Protein AF-A0A7S2BIN5-F1 (afdb_monomer_lite)

Secondary structure (DSSP, 8-state):
-PPPBSEEE----BTTBGGG-HHHHHHHHHHHHB--STT---EEES-EEEEEE--EE-HHHHHHHHHTT--TTS----PPPTT-EESS--EEEEEEES--

Organism: NCBI:txid3111310

InterPro domains:
  IPR025799 Protein arginine N-methyltransferase [PTHR10738] (3-81)
  IPR029063 S-adenosyl-L-methionine-dependent methyltransferase superfamily [G3DSA:3.40.50.150] (1-47)

Structure (mmCIF, N/CA/C/O backbone):
data_AF-A0A7S2BIN5-F1
#
_entry.id   AF-A0A7S2BIN5-F1
#
loop_
_atom_site.group_PDB
_atom_site.id
_atom_site.type_symbol
_atom_site.label_atom_id
_atom_site.label_alt_id
_atom_site.label_comp_id
_atom_site.label_asym_id
_atom_site.label_entity_id
_atom_site.label_seq_id
_atom_site.pdbx_PDB_ins_code
_atom_site.Cartn_x
_atom_site.Cartn_y
_atom_site.Cartn_z
_atom_site.occupancy
_atom_site.B_iso_or_equiv
_atom_site.auth_seq_id
_atom_site.auth_comp_id
_atom_site.auth_asym_id
_atom_site.auth_atom_id
_atom_site.pdbx_PDB_model_num
ATOM 1 N N . ALA A 1 1 ? 28.711 7.623 -21.248 1.00 49.84 1 ALA A N 1
ATOM 2 C CA . ALA A 1 1 ? 27.263 7.625 -21.525 1.00 49.84 1 ALA A CA 1
ATOM 3 C C . ALA A 1 1 ? 26.581 6.918 -20.369 1.00 49.84 1 ALA A C 1
ATOM 5 O O . ALA A 1 1 ? 27.090 5.888 -19.943 1.00 49.84 1 ALA A O 1
ATOM 6 N N . VAL A 1 2 ? 25.514 7.489 -19.817 1.00 63.09 2 VAL A N 1
ATOM 7 C CA . VAL A 1 2 ? 24.670 6.764 -18.859 1.00 63.09 2 VAL A CA 1
ATOM 8 C C . VAL A 1 2 ? 24.010 5.622 -19.638 1.00 63.09 2 VAL A C 1
ATOM 10 O O . VAL A 1 2 ? 23.485 5.868 -20.723 1.00 63.09 2 VAL A O 1
ATOM 13 N N . GLY A 1 3 ? 24.147 4.382 -19.164 1.00 79.69 3 GLY A N 1
ATOM 14 C CA . GLY A 1 3 ? 23.580 3.214 -19.842 1.00 79.69 3 GLY A CA 1
ATOM 15 C C . GLY A 1 3 ? 22.055 3.293 -19.899 1.00 79.69 3 GLY A C 1
ATOM 16 O O . GLY A 1 3 ? 21.435 3.818 -18.976 1.00 79.69 3 GLY A O 1
ATOM 17 N N . ARG A 1 4 ? 21.465 2.793 -20.987 1.00 88.38 4 ARG A N 1
ATOM 18 C CA . ARG A 1 4 ? 20.023 2.528 -21.075 1.00 88.38 4 ARG A CA 1
ATOM 19 C C . ARG A 1 4 ? 19.726 1.115 -20.565 1.00 88.38 4 ARG A C 1
ATOM 21 O O . ARG A 1 4 ? 20.641 0.292 -20.501 1.00 88.38 4 ARG A O 1
ATOM 28 N N . CYS A 1 5 ? 18.476 0.844 -20.212 1.00 88.81 5 CYS A N 1
ATOM 29 C CA . CYS A 1 5 ? 17.987 -0.486 -19.873 1.00 88.81 5 CYS A CA 1
ATOM 30 C C . CYS A 1 5 ? 16.699 -0.819 -20.633 1.00 88.81 5 CYS A C 1
ATOM 32 O O . CYS A 1 5 ? 15.901 0.064 -20.934 1.00 88.81 5 CYS A O 1
ATOM 34 N N . ASP A 1 6 ? 16.498 -2.108 -20.896 1.00 89.06 6 ASP A N 1
ATOM 35 C CA . ASP A 1 6 ? 15.250 -2.649 -21.450 1.00 89.06 6 ASP A CA 1
ATOM 36 C C . ASP A 1 6 ? 14.260 -3.046 -20.343 1.00 89.06 6 ASP A C 1
ATOM 38 O O . ASP A 1 6 ? 13.051 -3.108 -20.553 1.00 89.06 6 ASP A O 1
ATOM 42 N N . VAL A 1 7 ? 14.774 -3.342 -19.142 1.00 90.62 7 VAL A N 1
ATOM 43 C CA . VAL A 1 7 ? 13.984 -3.844 -18.013 1.00 90.62 7 VAL A CA 1
ATOM 44 C C . VAL A 1 7 ? 14.317 -3.071 -16.742 1.00 90.62 7 VAL A C 1
ATOM 46 O O . VAL A 1 7 ? 15.484 -2.946 -16.364 1.00 90.62 7 VAL A O 1
ATOM 49 N N . ILE A 1 8 ? 13.280 -2.600 -16.052 1.00 91.38 8 ILE A N 1
ATOM 50 C CA . ILE A 1 8 ? 13.352 -2.079 -14.686 1.00 91.38 8 ILE A CA 1
ATOM 51 C C . ILE A 1 8 ? 12.698 -3.096 -13.757 1.00 91.38 8 ILE A C 1
ATOM 53 O O . ILE A 1 8 ? 11.529 -3.436 -13.920 1.00 91.38 8 ILE A O 1
ATOM 57 N N . VAL A 1 9 ? 13.445 -3.546 -12.752 1.00 93.56 9 VAL A N 1
ATOM 58 C CA . VAL A 1 9 ? 12.914 -4.357 -11.652 1.00 93.56 9 VAL A CA 1
ATOM 59 C C . VAL A 1 9 ? 13.017 -3.533 -10.378 1.00 93.56 9 VAL A C 1
ATOM 61 O O . VAL A 1 9 ? 14.111 -3.105 -10.012 1.00 93.56 9 VAL A O 1
ATOM 64 N N . ALA A 1 10 ? 11.884 -3.298 -9.724 1.00 92.31 10 ALA A N 1
ATOM 65 C CA . ALA A 1 10 ? 11.802 -2.469 -8.532 1.00 92.31 10 ALA A CA 1
ATOM 66 C C . ALA A 1 10 ? 10.908 -3.135 -7.482 1.00 92.31 10 ALA A C 1
ATOM 68 O O . ALA A 1 10 ? 9.737 -3.410 -7.721 1.00 92.31 10 ALA A O 1
ATOM 69 N N . GLU A 1 11 ? 11.466 -3.375 -6.300 1.00 95.44 11 GLU A N 1
ATOM 70 C CA . GLU A 1 11 ? 10.716 -3.789 -5.116 1.00 95.44 11 GLU A CA 1
ATOM 71 C C . GLU A 1 11 ? 10.639 -2.561 -4.207 1.00 95.44 11 GLU A C 1
ATOM 73 O O . GLU A 1 11 ? 11.565 -2.268 -3.457 1.00 95.44 11 GLU A O 1
ATOM 78 N N . LEU A 1 12 ? 9.602 -1.751 -4.424 1.00 95.81 12 LEU A N 1
ATOM 79 C CA . LEU A 1 12 ? 9.339 -0.512 -3.680 1.00 95.81 12 LEU A CA 1
ATOM 80 C C . LEU A 1 12 ? 7.890 -0.497 -3.173 1.00 95.81 12 LEU A C 1
ATOM 82 O O . LEU A 1 12 ? 7.274 0.566 -3.055 1.00 95.81 12 LEU A O 1
ATOM 86 N N . LEU A 1 13 ? 7.300 -1.682 -2.979 1.00 96.31 13 LEU A N 1
ATOM 87 C CA . LEU A 1 13 ? 5.933 -1.813 -2.500 1.00 96.31 13 LEU A CA 1
ATOM 88 C C . LEU A 1 13 ? 5.941 -1.911 -0.976 1.00 96.31 13 LEU A C 1
ATOM 90 O O . LEU A 1 13 ? 6.496 -2.839 -0.398 1.00 96.31 13 LEU A O 1
ATOM 94 N N . GLY A 1 14 ? 5.244 -0.987 -0.325 1.00 95.94 14 GLY A 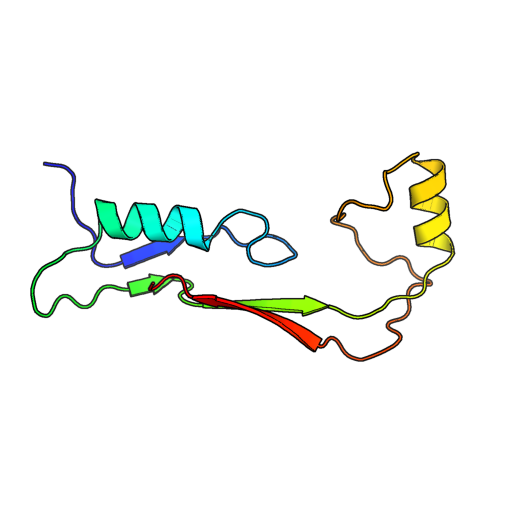N 1
ATOM 95 C CA . GLY A 1 14 ? 4.988 -1.080 1.105 1.00 95.94 14 GLY A CA 1
ATOM 96 C C . GLY A 1 14 ? 3.770 -1.950 1.427 1.00 95.94 14 GLY A C 1
ATOM 97 O O . GLY A 1 14 ? 3.075 -2.480 0.555 1.00 95.94 14 GLY A O 1
ATOM 98 N N . SER A 1 15 ? 3.438 -2.046 2.719 1.00 96.56 15 SER A N 1
ATOM 99 C CA . SER A 1 15 ? 2.258 -2.799 3.190 1.00 96.56 15 SER A CA 1
ATOM 100 C C . SER A 1 15 ? 0.920 -2.271 2.647 1.00 96.56 15 SER A C 1
ATOM 102 O O . SER A 1 15 ? -0.082 -2.983 2.695 1.00 96.56 15 SER A O 1
ATOM 104 N N . PHE A 1 16 ? 0.890 -1.041 2.129 1.00 96.81 16 PHE A N 1
ATOM 105 C CA . PHE A 1 16 ? -0.260 -0.441 1.456 1.00 96.81 16 PHE A CA 1
ATOM 106 C C . PHE A 1 16 ? 0.050 -0.113 -0.015 1.00 96.81 16 PHE A C 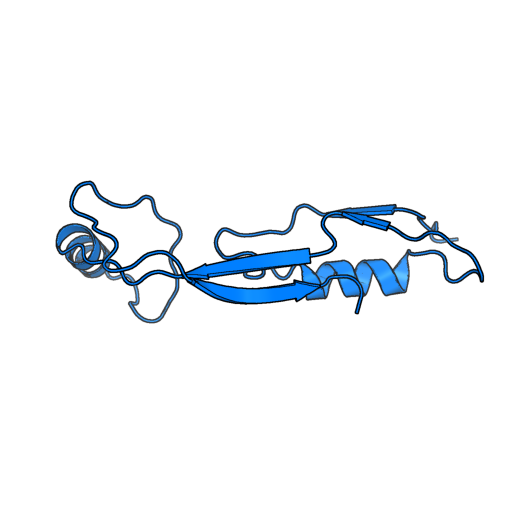1
ATOM 108 O O . PHE A 1 16 ? -0.452 0.861 -0.565 1.00 96.81 16 PHE A O 1
ATOM 115 N N . ALA A 1 17 ? 0.870 -0.951 -0.654 1.00 95.81 17 ALA A N 1
ATOM 116 C CA . ALA A 1 17 ? 1.355 -0.808 -2.021 1.00 95.81 17 ALA A CA 1
ATOM 117 C C . ALA A 1 17 ? 2.212 0.452 -2.249 1.00 95.81 17 ALA A C 1
ATOM 119 O O . ALA A 1 17 ? 3.426 0.388 -2.095 1.00 95.81 17 ALA A O 1
ATOM 120 N N . ASP A 1 18 ? 1.633 1.599 -2.601 1.00 93.31 18 ASP A N 1
ATOM 121 C CA . ASP A 1 18 ? 2.385 2.794 -3.020 1.00 93.31 18 ASP A CA 1
ATOM 122 C C . ASP A 1 18 ? 2.802 3.734 -1.889 1.00 93.31 18 ASP A C 1
ATOM 124 O O . ASP A 1 18 ? 3.371 4.796 -2.148 1.00 93.31 18 ASP A O 1
ATOM 128 N N . ASN A 1 19 ? 2.603 3.336 -0.631 1.00 95.25 19 ASN A N 1
ATOM 129 C CA . ASN A 1 19 ? 3.018 4.124 0.530 1.00 95.25 19 ASN A CA 1
ATOM 130 C C . ASN A 1 19 ? 4.548 4.311 0.650 1.00 95.25 19 ASN A C 1
ATOM 132 O O . ASN A 1 19 ? 4.994 5.046 1.527 1.00 95.25 19 ASN A O 1
ATOM 136 N N . GLU A 1 20 ? 5.334 3.659 -0.213 1.00 96.19 20 GLU A N 1
ATOM 137 C CA . GLU A 1 20 ? 6.790 3.822 -0.363 1.00 96.19 20 GLU A CA 1
ATOM 138 C C . GLU A 1 20 ? 7.184 4.435 -1.723 1.00 96.19 20 GLU A C 1
ATOM 140 O O . GLU A 1 20 ? 8.332 4.369 -2.151 1.00 96.19 20 GLU A O 1
ATOM 145 N N . PHE A 1 21 ? 6.239 5.113 -2.384 1.00 93.88 21 PHE A N 1
ATOM 146 C CA . PHE A 1 21 ? 6.463 5.946 -3.572 1.00 93.88 21 PHE A CA 1
ATOM 147 C C . PHE A 1 21 ? 6.860 5.195 -4.859 1.00 93.88 21 PHE A C 1
ATOM 149 O O . PHE A 1 21 ? 7.447 5.805 -5.757 1.00 93.88 21 PHE A O 1
ATOM 156 N N . MET A 1 22 ? 6.479 3.916 -4.998 1.00 92.50 22 MET A N 1
ATOM 157 C CA . MET A 1 22 ? 6.732 3.073 -6.184 1.00 92.50 22 MET A CA 1
ATOM 158 C C . MET A 1 22 ? 6.521 3.810 -7.520 1.00 92.50 22 MET A C 1
ATOM 160 O O . MET A 1 22 ? 7.448 3.894 -8.322 1.00 92.50 22 MET A O 1
ATOM 164 N N . CYS A 1 23 ? 5.337 4.393 -7.759 1.00 88.94 23 CYS A N 1
ATOM 165 C CA . CYS A 1 23 ? 5.040 5.080 -9.026 1.00 88.94 23 CYS A CA 1
ATOM 166 C C . CYS A 1 23 ? 5.979 6.265 -9.296 1.00 88.94 23 CYS A C 1
ATOM 168 O O . CYS A 1 23 ? 6.459 6.430 -10.414 1.00 88.94 23 CYS A O 1
ATOM 170 N N . ALA A 1 24 ? 6.258 7.089 -8.282 1.00 91.19 24 ALA A N 1
ATOM 171 C CA . ALA A 1 24 ? 7.071 8.292 -8.453 1.00 91.19 24 ALA A CA 1
ATOM 172 C C . ALA A 1 24 ? 8.539 7.950 -8.753 1.00 91.19 24 ALA A C 1
ATOM 174 O O . ALA A 1 24 ? 9.163 8.547 -9.637 1.00 91.19 24 ALA A O 1
ATOM 175 N N . ILE A 1 25 ? 9.085 6.963 -8.036 1.00 93.12 25 ILE A N 1
ATOM 176 C CA . ILE A 1 25 ? 10.469 6.521 -8.217 1.00 93.12 25 ILE A CA 1
ATOM 177 C C . ILE A 1 25 ? 10.612 5.816 -9.567 1.00 93.12 25 ILE A C 1
ATOM 179 O O . ILE A 1 25 ? 11.458 6.206 -10.373 1.00 93.12 25 ILE A O 1
ATOM 183 N N . THR A 1 26 ? 9.755 4.837 -9.861 1.00 91.62 26 THR A N 1
ATOM 184 C CA . THR A 1 26 ? 9.835 4.057 -11.102 1.00 91.62 26 THR A CA 1
ATOM 185 C C . THR A 1 26 ? 9.573 4.909 -12.343 1.00 91.62 26 THR A C 1
ATOM 187 O O . THR A 1 26 ? 10.290 4.757 -13.330 1.00 91.62 26 THR A O 1
ATOM 190 N N . GLY A 1 27 ? 8.649 5.875 -12.286 1.00 89.31 27 GLY A N 1
ATOM 191 C CA . GLY A 1 27 ? 8.430 6.834 -13.375 1.00 89.31 27 GLY A CA 1
ATOM 192 C C . GLY A 1 27 ? 9.668 7.693 -13.668 1.00 89.31 27 GLY A C 1
ATOM 193 O O . GLY A 1 27 ? 10.038 7.898 -14.826 1.00 89.31 27 GLY A O 1
ATOM 194 N N . THR A 1 28 ? 10.386 8.117 -12.622 1.00 91.19 28 THR A N 1
ATOM 195 C CA . THR A 1 28 ? 11.648 8.861 -12.774 1.00 91.19 28 THR A CA 1
ATOM 196 C C . THR A 1 28 ? 12.741 7.985 -13.392 1.00 91.19 28 THR A C 1
ATOM 198 O O . THR A 1 28 ? 13.428 8.410 -14.321 1.00 91.19 28 THR A O 1
ATOM 201 N N . VAL A 1 29 ? 12.892 6.745 -12.917 1.00 91.31 29 VAL A N 1
ATOM 202 C CA . VAL A 1 29 ? 13.876 5.791 -13.457 1.00 91.31 29 VAL A CA 1
A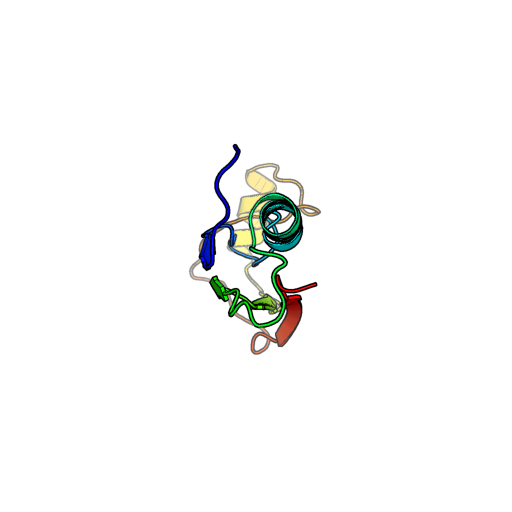TOM 203 C C . VAL A 1 29 ? 13.564 5.471 -14.921 1.00 91.31 29 VAL A C 1
ATOM 205 O O . VAL A 1 29 ? 14.467 5.486 -15.753 1.00 91.31 29 VAL A O 1
ATOM 208 N N . ARG A 1 30 ? 12.289 5.277 -15.268 1.00 89.19 30 ARG A N 1
ATOM 209 C CA . ARG A 1 30 ? 11.826 5.080 -16.646 1.00 89.19 30 ARG A CA 1
ATOM 210 C C . ARG A 1 30 ? 12.254 6.222 -17.559 1.00 89.19 30 ARG A C 1
ATOM 212 O O . ARG A 1 30 ? 12.900 5.968 -18.571 1.00 89.19 30 ARG A O 1
ATOM 219 N N . ALA A 1 31 ? 11.961 7.464 -17.179 1.00 87.94 31 ALA A N 1
ATOM 220 C CA . ALA A 1 31 ? 12.313 8.639 -17.976 1.00 87.94 31 ALA A CA 1
ATOM 221 C C . ALA A 1 31 ? 13.832 8.799 -18.179 1.00 87.94 31 ALA A C 1
ATOM 223 O O . ALA A 1 31 ? 14.281 9.319 -19.203 1.00 87.94 31 ALA A O 1
ATOM 224 N N . LEU A 1 32 ? 14.634 8.358 -17.206 1.00 89.44 32 LEU A N 1
ATOM 225 C CA . LEU A 1 32 ? 16.088 8.489 -17.244 1.00 89.44 32 LEU A CA 1
ATOM 226 C C . LEU A 1 32 ? 16.792 7.337 -17.960 1.00 89.44 32 LEU A C 1
ATOM 228 O O . LEU A 1 32 ? 17.823 7.577 -18.588 1.00 89.44 32 LEU A O 1
ATOM 232 N N . PHE A 1 33 ? 16.278 6.110 -17.867 1.00 89.81 33 PHE A N 1
ATOM 233 C CA . PHE A 1 33 ? 17.045 4.913 -18.212 1.00 89.81 33 PHE A CA 1
ATOM 234 C C . PHE A 1 33 ? 16.384 3.993 -19.241 1.00 89.81 33 PHE A C 1
ATOM 236 O O . PHE A 1 33 ? 17.137 3.293 -19.913 1.00 89.81 33 PHE A O 1
ATOM 243 N N . LEU A 1 34 ? 15.058 4.012 -19.446 1.00 86.25 34 LEU A N 1
ATOM 244 C CA . LEU A 1 34 ? 14.452 3.161 -20.483 1.00 86.25 34 LEU A CA 1
ATOM 245 C C . LEU A 1 34 ? 14.827 3.632 -21.894 1.00 86.25 34 LEU A C 1
ATOM 247 O O . LEU A 1 34 ? 15.003 4.831 -22.137 1.00 86.25 34 LEU A O 1
ATOM 251 N N . ASP A 1 35 ? 14.986 2.677 -22.813 1.00 79.31 35 ASP A N 1
ATOM 252 C CA . ASP A 1 35 ? 15.313 2.953 -24.212 1.00 79.31 35 ASP A CA 1
ATOM 253 C C . ASP A 1 35 ? 14.125 3.640 -24.921 1.00 79.31 35 ASP A C 1
ATOM 255 O O . ASP A 1 35 ? 13.032 3.070 -24.973 1.00 79.31 35 ASP A O 1
ATOM 259 N N . PRO A 1 36 ? 14.287 4.866 -25.462 1.00 76.69 36 PRO A N 1
ATOM 260 C CA . PRO A 1 36 ? 13.225 5.551 -26.197 1.00 76.69 36 PRO A CA 1
ATOM 261 C C . PRO A 1 36 ? 13.081 5.096 -27.662 1.00 76.69 36 PRO A C 1
ATOM 263 O O . PRO A 1 36 ? 12.264 5.672 -28.380 1.00 76.69 36 PRO A O 1
ATOM 266 N N . GLY A 1 37 ? 13.891 4.145 -28.144 1.00 76.44 37 GLY A N 1
ATOM 267 C CA . GLY A 1 37 ? 13.876 3.693 -29.537 1.00 76.44 37 GLY A CA 1
ATOM 268 C C . GLY A 1 37 ? 12.512 3.166 -30.005 1.00 76.44 37 GLY A C 1
ATOM 269 O O . GLY A 1 37 ? 11.831 2.431 -29.289 1.00 76.44 37 GLY A O 1
ATOM 270 N N . GLU A 1 38 ? 12.111 3.513 -31.235 1.00 62.59 38 GLU A N 1
ATOM 271 C CA . GLU A 1 38 ? 10.919 2.933 -31.867 1.00 62.59 38 GLU A CA 1
ATOM 272 C C . GLU A 1 38 ? 11.044 1.400 -31.919 1.00 62.59 38 GLU A C 1
ATOM 274 O O . GLU A 1 38 ? 11.984 0.859 -32.499 1.00 62.59 38 GLU A O 1
ATOM 279 N N . GLY A 1 39 ? 10.090 0.696 -31.300 1.00 63.25 39 GLY A N 1
ATOM 280 C CA . GLY A 1 39 ? 10.077 -0.769 -31.218 1.00 63.25 39 GLY A CA 1
ATOM 281 C C . GLY A 1 39 ? 10.768 -1.369 -29.986 1.00 63.25 39 GLY A C 1
ATOM 282 O O . GLY A 1 39 ? 10.802 -2.594 -29.874 1.00 63.25 39 GLY A O 1
ATOM 283 N N . ALA A 1 40 ? 11.282 -0.553 -29.057 1.00 71.25 40 ALA A N 1
ATOM 284 C CA . ALA A 1 40 ? 11.827 -1.041 -27.791 1.00 71.25 40 ALA A CA 1
ATOM 285 C C . ALA A 1 40 ? 10.733 -1.713 -26.937 1.00 71.25 40 ALA A C 1
ATOM 287 O O . ALA A 1 40 ? 9.685 -1.126 -26.657 1.00 71.25 40 ALA A O 1
ATOM 288 N N . ASN A 1 41 ? 10.980 -2.953 -26.506 1.00 79.81 41 ASN A N 1
ATOM 289 C CA . ASN A 1 41 ? 10.086 -3.695 -25.615 1.00 79.81 41 ASN A CA 1
ATOM 290 C C . ASN A 1 41 ? 10.480 -3.442 -24.154 1.00 79.81 41 ASN A C 1
ATOM 292 O O . ASN A 1 41 ? 11.073 -4.302 -23.504 1.00 79.81 41 ASN A O 1
ATOM 296 N N . ASN A 1 42 ? 10.188 -2.234 -23.675 1.00 86.94 42 ASN A N 1
ATOM 297 C CA . ASN A 1 42 ? 10.503 -1.819 -22.312 1.00 86.94 42 ASN A CA 1
ATOM 298 C C . ASN A 1 42 ? 9.585 -2.515 -21.301 1.00 86.94 42 ASN A C 1
ATOM 300 O O . ASN A 1 42 ? 8.363 -2.480 -21.448 1.00 86.94 42 ASN A O 1
ATOM 304 N N . ILE A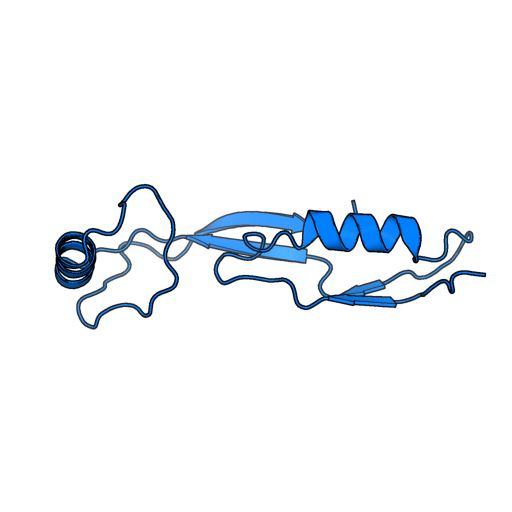 1 43 ? 10.166 -3.100 -20.253 1.00 89.25 43 ILE A N 1
ATOM 305 C CA . ILE A 1 43 ? 9.428 -3.841 -19.222 1.00 89.25 43 ILE A CA 1
ATOM 306 C C . ILE A 1 43 ? 9.680 -3.221 -17.847 1.00 89.25 43 ILE A C 1
ATOM 308 O O . ILE A 1 43 ? 10.822 -2.968 -17.462 1.00 89.25 43 ILE A O 1
ATOM 312 N N . VAL A 1 44 ? 8.614 -3.035 -17.071 1.00 90.50 44 VAL A N 1
ATOM 313 C CA . VAL A 1 44 ? 8.677 -2.660 -15.654 1.00 90.50 44 VAL A CA 1
ATOM 314 C C . VAL A 1 44 ? 8.091 -3.796 -14.820 1.00 90.50 44 VAL A C 1
ATOM 316 O O . VAL A 1 44 ? 7.018 -4.303 -15.129 1.00 90.50 44 VAL A O 1
ATOM 319 N N . ILE A 1 45 ? 8.797 -4.220 -13.771 1.00 93.06 45 ILE A N 1
ATOM 320 C CA . ILE A 1 45 ? 8.358 -5.299 -12.878 1.00 93.06 45 ILE A CA 1
ATOM 321 C C . ILE A 1 45 ? 8.419 -4.821 -11.416 1.00 93.06 45 ILE A C 1
ATOM 323 O O . ILE A 1 45 ? 9.523 -4.533 -10.943 1.00 93.06 45 ILE A O 1
ATOM 327 N N . PRO A 1 46 ? 7.290 -4.800 -10.673 1.00 93.38 46 PRO A N 1
ATOM 328 C CA . PRO A 1 46 ? 5.915 -4.942 -11.159 1.00 93.38 46 PRO A CA 1
ATOM 329 C C . PRO A 1 46 ? 5.447 -3.691 -11.927 1.00 93.38 46 PRO A C 1
ATOM 331 O O . PRO A 1 46 ? 5.815 -2.568 -11.588 1.00 93.38 46 PRO A O 1
ATOM 334 N N . ASP A 1 47 ? 4.601 -3.887 -12.938 1.00 90.50 47 ASP A N 1
ATOM 335 C CA . ASP A 1 47 ? 3.987 -2.827 -13.755 1.00 90.50 47 ASP A CA 1
ATOM 336 C C . ASP A 1 47 ? 2.737 -2.222 -13.096 1.00 90.50 47 ASP A C 1
ATOM 338 O O . ASP A 1 47 ? 2.385 -1.063 -13.329 1.00 90.50 47 ASP A O 1
ATOM 342 N N . GLN A 1 48 ? 2.075 -2.991 -12.233 1.00 94.00 48 GLN A N 1
ATOM 343 C CA . GLN A 1 48 ? 0.840 -2.608 -11.565 1.00 94.00 48 GLN A CA 1
ATOM 344 C C . GLN A 1 48 ? 0.759 -3.150 -10.139 1.00 94.00 48 GLN A C 1
ATOM 346 O O . GLN A 1 48 ? 1.310 -4.198 -9.798 1.00 94.00 48 GLN A O 1
ATOM 351 N N . PHE A 1 49 ? -0.008 -2.458 -9.306 1.00 95.00 49 PHE A N 1
ATOM 352 C CA . PHE A 1 49 ? -0.333 -2.896 -7.952 1.00 95.00 49 PHE A CA 1
ATOM 353 C C . PHE A 1 49 ? -1.760 -2.498 -7.588 1.00 95.00 49 PHE A C 1
ATOM 355 O O . PHE A 1 49 ? -2.403 -1.685 -8.254 1.00 95.00 49 PHE A O 1
ATOM 362 N N . THR A 1 50 ? -2.288 -3.081 -6.515 1.00 97.25 50 THR A N 1
ATOM 363 C CA . THR A 1 50 ? -3.601 -2.719 -5.974 1.00 97.25 50 THR A CA 1
ATOM 364 C C . THR A 1 50 ? -3.577 -2.762 -4.454 1.00 97.25 50 THR A C 1
ATOM 366 O O . THR A 1 50 ? -3.250 -3.792 -3.871 1.00 97.25 50 THR A O 1
ATOM 369 N N . ALA A 1 51 ? -3.968 -1.657 -3.824 1.00 97.56 51 ALA A N 1
ATOM 370 C CA . ALA A 1 51 ? -4.181 -1.562 -2.389 1.00 97.56 51 ALA A CA 1
ATOM 371 C C . ALA A 1 51 ? -5.619 -1.964 -2.028 1.00 97.56 51 ALA A C 1
ATOM 373 O O . ALA A 1 51 ? -6.583 -1.620 -2.725 1.00 97.56 51 ALA A O 1
ATOM 374 N N . TYR A 1 52 ? -5.767 -2.666 -0.906 1.00 98.12 52 TYR A N 1
ATOM 375 C CA . TYR A 1 52 ? -7.047 -3.126 -0.374 1.00 98.12 52 TYR A CA 1
ATOM 376 C C . TYR A 1 52 ? -7.232 -2.635 1.059 1.00 98.12 52 TYR A C 1
ATOM 378 O O . TYR A 1 52 ? -6.269 -2.538 1.814 1.00 98.12 52 TYR A O 1
ATOM 386 N N . ALA A 1 53 ? -8.477 -2.380 1.454 1.00 97.94 53 ALA A N 1
ATOM 387 C CA . ALA A 1 53 ? -8.826 -2.065 2.834 1.00 97.94 53 ALA A CA 1
ATOM 388 C C . ALA A 1 53 ? -10.086 -2.810 3.273 1.00 97.94 53 ALA A C 1
ATOM 390 O O . ALA A 1 53 ? -10.997 -3.066 2.480 1.00 97.94 53 ALA A O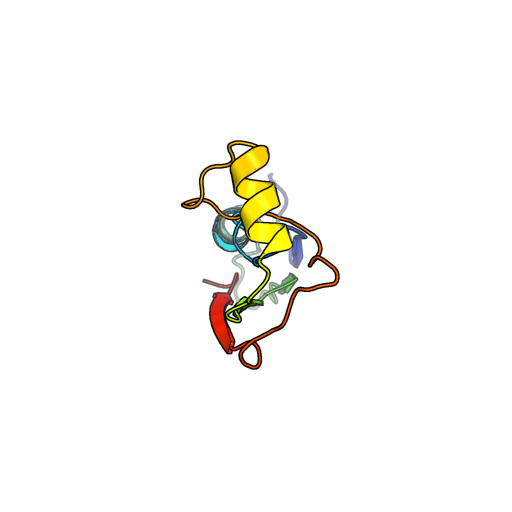 1
ATOM 391 N N . ALA A 1 54 ? -10.137 -3.125 4.563 1.00 97.62 54 ALA A N 1
ATOM 392 C CA . ALA A 1 54 ? -11.307 -3.650 5.246 1.00 97.62 54 ALA A CA 1
ATOM 393 C C . ALA A 1 54 ? -11.458 -2.940 6.599 1.00 97.62 54 ALA A C 1
ATOM 395 O O . ALA A 1 54 ? -10.456 -2.742 7.288 1.00 97.62 54 ALA A O 1
ATOM 396 N N . PRO A 1 55 ? -12.682 -2.581 7.015 1.00 97.62 55 PRO A N 1
ATOM 397 C CA . PRO A 1 55 ? -12.928 -2.163 8.384 1.00 97.62 55 PRO A CA 1
ATOM 398 C C . PRO A 1 55 ? -12.665 -3.330 9.347 1.00 97.62 55 PRO A C 1
ATOM 400 O O . PRO A 1 55 ? -13.137 -4.451 9.131 1.00 97.62 55 PRO A O 1
ATOM 403 N N . VAL A 1 56 ? -11.931 -3.049 10.422 1.00 96.81 56 VAL A N 1
ATOM 404 C CA . VAL A 1 56 ? -11.555 -4.019 11.460 1.00 96.81 56 VAL A CA 1
ATOM 405 C C . VAL A 1 56 ? -12.088 -3.548 12.806 1.00 96.81 56 VAL A C 1
ATOM 407 O O . VAL A 1 56 ? -12.015 -2.363 13.125 1.00 96.81 56 VAL A O 1
ATOM 410 N N . THR A 1 57 ? -12.602 -4.474 13.611 1.00 97.38 57 THR A N 1
ATOM 411 C CA . THR A 1 57 ? -12.853 -4.239 15.037 1.00 97.38 57 THR A CA 1
ATOM 412 C C . THR A 1 57 ? -11.814 -4.981 15.870 1.00 97.38 57 THR A C 1
ATOM 414 O O . THR A 1 57 ? -11.570 -6.164 15.643 1.00 97.38 57 THR A O 1
ATOM 417 N N . SER A 1 58 ? -11.176 -4.273 16.803 1.00 97.19 58 SER A N 1
ATOM 418 C CA . SER A 1 58 ? -10.299 -4.840 17.830 1.00 97.19 58 SER A CA 1
ATOM 419 C C . SER A 1 58 ? -10.154 -3.846 18.987 1.00 97.19 58 SER A C 1
ATOM 421 O O . SER A 1 58 ? -9.403 -2.869 18.870 1.00 97.19 58 SER A O 1
ATOM 423 N N . PRO A 1 59 ? -10.862 -4.063 20.108 1.00 96.06 59 PRO A N 1
ATOM 424 C CA . PRO A 1 59 ? -10.659 -3.272 21.316 1.00 96.06 59 PRO A CA 1
ATOM 425 C C . PRO A 1 59 ? -9.206 -3.311 21.809 1.00 96.06 59 PRO A C 1
ATOM 427 O O . PRO A 1 59 ? -8.658 -2.269 22.163 1.00 96.06 59 PRO A O 1
ATOM 430 N N . LEU A 1 60 ? -8.547 -4.477 21.753 1.00 95.81 60 LEU A N 1
ATOM 431 C CA . LEU A 1 60 ? -7.178 -4.632 22.256 1.00 95.81 60 LEU A CA 1
ATOM 432 C C . LEU A 1 60 ? -6.166 -3.810 21.449 1.00 95.81 60 LEU A C 1
ATOM 434 O O . LEU A 1 60 ? -5.250 -3.207 22.020 1.00 95.81 60 LEU A O 1
ATOM 438 N N . MET A 1 61 ? -6.313 -3.776 20.122 1.00 94.38 61 MET A N 1
ATOM 439 C CA . MET A 1 61 ? -5.450 -2.973 19.259 1.00 94.38 61 MET A CA 1
ATOM 440 C C . MET A 1 61 ? -5.658 -1.479 19.514 1.00 94.38 61 MET A C 1
ATOM 442 O O . MET A 1 61 ? -4.679 -0.750 19.672 1.00 94.38 61 MET A O 1
ATOM 446 N N . TYR A 1 62 ? -6.911 -1.031 19.635 1.00 93.81 62 TYR A N 1
ATOM 447 C CA . TYR A 1 62 ? -7.236 0.364 19.937 1.00 93.81 62 TYR A CA 1
ATOM 448 C C . TYR A 1 62 ? -6.644 0.818 21.282 1.00 93.81 62 TYR A C 1
ATOM 450 O O . TYR A 1 62 ? -5.932 1.822 21.344 1.00 93.81 62 TYR A O 1
ATOM 458 N N . GLU A 1 63 ? -6.846 0.039 22.348 1.00 94.44 63 GLU A N 1
ATOM 459 C CA . GLU A 1 63 ? -6.259 0.309 23.667 1.00 94.44 63 GLU A CA 1
ATOM 460 C C . GLU A 1 63 ? -4.727 0.321 23.627 1.00 94.44 63 GLU A C 1
ATOM 462 O O . GLU A 1 63 ? -4.081 1.162 24.260 1.00 94.44 63 GLU A O 1
ATOM 467 N N . THR A 1 64 ? -4.124 -0.586 22.853 1.00 93.12 64 THR A N 1
ATOM 468 C CA . THR A 1 64 ? -2.670 -0.640 22.680 1.00 93.12 64 THR A CA 1
ATOM 469 C C . THR A 1 64 ? -2.141 0.627 22.014 1.00 93.12 64 THR A C 1
ATOM 471 O O . THR A 1 64 ? -1.164 1.192 22.507 1.00 93.12 64 THR A O 1
ATOM 474 N N . LEU A 1 65 ? -2.790 1.113 20.951 1.00 92.00 65 LEU A N 1
ATOM 475 C CA . LEU A 1 65 ? -2.404 2.357 20.280 1.00 92.00 65 LEU A CA 1
ATOM 476 C C . LEU A 1 65 ? -2.521 3.566 21.220 1.00 92.00 65 LEU A C 1
ATOM 478 O O . LEU A 1 65 ? -1.582 4.363 21.304 1.00 92.00 65 LEU A O 1
ATOM 482 N N . LEU A 1 66 ? -3.610 3.653 21.997 1.00 93.38 66 LEU A N 1
ATOM 483 C CA . LEU A 1 66 ? -3.800 4.708 22.999 1.00 93.38 66 LEU A CA 1
ATOM 484 C C . LEU A 1 66 ? -2.720 4.679 24.086 1.00 93.38 66 LEU A C 1
ATOM 486 O O . LEU A 1 66 ? -2.133 5.712 24.413 1.00 93.38 66 LEU A O 1
ATOM 490 N N . ARG A 1 67 ? -2.408 3.495 24.626 1.00 94.50 67 ARG A N 1
ATOM 491 C CA . ARG A 1 67 ? -1.380 3.324 25.664 1.00 94.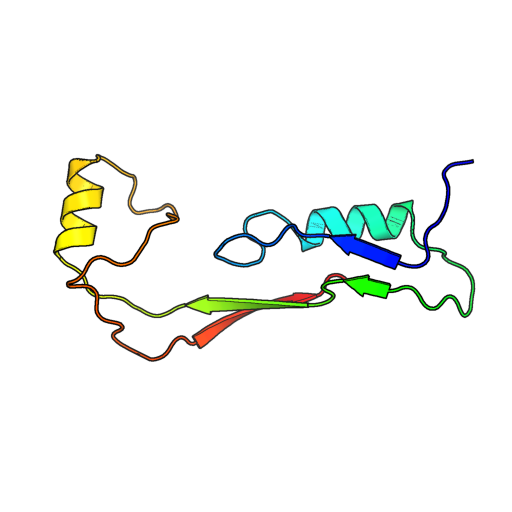50 67 ARG A CA 1
ATOM 492 C C . ARG A 1 67 ? 0.013 3.687 25.160 1.00 94.50 67 ARG A C 1
ATOM 494 O O . ARG A 1 67 ? 0.793 4.285 25.897 1.00 94.50 67 ARG A O 1
ATOM 501 N N . LEU A 1 68 ? 0.319 3.352 23.908 1.00 92.75 68 LEU A N 1
ATOM 502 C CA . LEU A 1 68 ? 1.572 3.731 23.252 1.00 92.75 68 LEU A CA 1
ATOM 503 C C . LEU A 1 68 ? 1.604 5.212 22.835 1.00 92.75 68 LEU A C 1
ATOM 505 O O . LEU A 1 68 ? 2.610 5.652 22.280 1.00 92.75 68 LEU A O 1
ATOM 509 N N . LYS A 1 69 ? 0.531 5.976 23.101 1.00 92.19 69 LYS A N 1
ATOM 510 C CA . LYS A 1 69 ? 0.363 7.387 22.717 1.00 92.19 69 LYS A CA 1
ATOM 511 C C . LYS A 1 69 ? 0.625 7.610 21.226 1.00 92.19 69 LYS A C 1
ATOM 513 O O . LYS A 1 69 ? 1.244 8.596 20.829 1.00 92.19 69 LYS A O 1
ATOM 518 N N . ARG A 1 70 ? 0.198 6.652 20.403 1.00 88.88 70 ARG A N 1
ATOM 519 C CA . ARG A 1 70 ? 0.359 6.697 18.952 1.00 88.88 70 ARG A CA 1
ATOM 520 C C . ARG A 1 70 ? -0.752 7.567 18.336 1.00 88.88 70 ARG A C 1
ATOM 522 O O . ARG A 1 70 ? -1.905 7.403 18.733 1.00 88.88 70 ARG A O 1
ATOM 529 N N . PRO A 1 71 ? -0.437 8.490 17.407 1.00 92.12 71 PRO A N 1
ATOM 530 C CA . PRO A 1 71 ? -1.446 9.291 16.708 1.00 92.12 71 PRO A CA 1
ATOM 531 C C . PRO A 1 71 ? -2.441 8.412 15.932 1.00 92.12 71 PRO A C 1
ATOM 533 O O . PRO A 1 71 ? -2.030 7.527 15.192 1.00 92.12 71 PRO A O 1
ATOM 536 N N . LEU A 1 72 ? -3.749 8.617 16.085 1.00 91.19 72 LEU A N 1
ATOM 537 C CA . LEU A 1 72 ? -4.762 7.772 15.424 1.00 91.19 72 LEU A CA 1
ATOM 538 C C . LEU A 1 72 ? -5.100 8.212 13.987 1.00 91.19 72 LEU A C 1
ATOM 540 O O . LEU A 1 72 ? -5.885 7.556 13.312 1.00 91.19 72 LEU A O 1
ATOM 544 N N . ASP A 1 73 ? -4.513 9.313 13.529 1.00 93.00 73 ASP A N 1
ATOM 545 C CA . ASP A 1 73 ? -4.654 9.904 12.195 1.00 93.00 73 ASP A CA 1
ATOM 546 C C . ASP A 1 73 ? -3.541 9.477 11.219 1.00 93.00 73 ASP A C 1
ATOM 548 O O . ASP A 1 73 ? -3.497 9.950 10.084 1.00 93.00 73 ASP A O 1
ATOM 552 N N . ALA A 1 74 ? -2.663 8.558 11.632 1.00 91.19 74 ALA A N 1
ATOM 553 C CA . ALA A 1 74 ? -1.573 8.021 10.821 1.00 91.19 74 ALA A CA 1
ATOM 554 C C . ALA A 1 74 ? -1.702 6.496 10.617 1.00 91.19 74 ALA A C 1
ATOM 556 O O . ALA A 1 74 ? -2.231 5.800 11.490 1.00 91.19 74 ALA A O 1
ATOM 557 N N . PRO A 1 75 ? -1.204 5.946 9.490 1.00 93.94 75 PRO A N 1
ATOM 558 C CA . PRO A 1 75 ? -1.172 4.505 9.267 1.00 93.94 75 PRO A CA 1
ATOM 559 C C . PRO A 1 75 ? -0.086 3.817 10.109 1.00 93.94 75 PRO A C 1
ATOM 561 O O . PRO A 1 75 ? 0.965 4.389 10.399 1.00 93.94 75 PRO A O 1
ATOM 564 N N . TYR A 1 76 ? -0.320 2.544 10.438 1.00 93.75 76 TYR A N 1
ATOM 565 C CA . TYR A 1 76 ? 0.624 1.685 11.154 1.00 93.75 76 TYR A CA 1
ATOM 566 C C . TYR A 1 76 ? 0.797 0.354 10.440 1.00 93.75 76 TYR A C 1
ATOM 568 O O . TYR A 1 76 ? -0.178 -0.257 10.006 1.00 93.75 76 TYR A O 1
ATOM 576 N N . ILE A 1 77 ? 2.035 -0.136 10.407 1.00 94.94 77 ILE A N 1
ATOM 577 C CA . ILE A 1 77 ? 2.325 -1.521 10.045 1.00 94.94 77 ILE A CA 1
ATOM 578 C C . ILE A 1 77 ? 2.276 -2.341 11.332 1.00 94.94 77 ILE A C 1
ATOM 580 O O . ILE A 1 77 ? 3.073 -2.128 12.248 1.00 94.94 77 ILE A O 1
ATOM 584 N N . CYS A 1 78 ? 1.312 -3.251 11.426 1.00 91.31 78 CYS A N 1
ATOM 585 C CA . CYS A 1 78 ? 1.166 -4.138 12.571 1.00 91.31 78 CYS A CA 1
ATOM 586 C C . CYS A 1 78 ? 0.513 -5.460 12.168 1.00 91.31 78 CYS A C 1
ATOM 588 O O . CYS A 1 78 ? -0.281 -5.525 11.229 1.00 91.31 78 CYS A O 1
ATOM 590 N N . SER A 1 79 ? 0.830 -6.513 12.916 1.00 92.19 79 SER A N 1
ATOM 591 C CA . SER A 1 79 ? 0.050 -7.745 12.873 1.00 92.19 79 SER A CA 1
ATOM 592 C C . SER A 1 79 ? -1.283 -7.526 13.580 1.00 92.19 79 SER A C 1
ATOM 594 O O . SER A 1 79 ? -1.337 -6.874 14.626 1.00 92.19 79 SER A O 1
ATOM 596 N N . LEU A 1 80 ? -2.350 -8.112 13.039 1.00 92.62 80 LEU A N 1
ATOM 597 C CA . LEU A 1 80 ? -3.648 -8.131 13.705 1.00 92.62 80 LEU A CA 1
ATOM 598 C C . LEU A 1 80 ? -3.539 -8.837 15.062 1.00 92.62 80 LEU A C 1
ATOM 600 O O . LEU A 1 80 ? -2.916 -9.894 15.180 1.00 92.62 80 LEU A O 1
ATOM 604 N N . THR A 1 81 ? -4.139 -8.246 16.093 1.00 94.69 81 THR A N 1
ATOM 605 C CA . THR A 1 81 ? -4.239 -8.870 17.414 1.00 94.69 81 THR A CA 1
ATOM 606 C C . THR A 1 81 ? -5.227 -10.042 17.377 1.00 94.69 81 THR A C 1
ATOM 608 O O . THR A 1 81 ? -6.083 -10.099 16.492 1.00 94.69 81 THR A O 1
ATOM 611 N N . PRO A 1 82 ? -5.160 -10.990 18.330 1.00 95.31 82 PRO A N 1
ATOM 612 C CA . PRO A 1 82 ? -6.002 -12.192 18.298 1.00 95.31 82 PRO A CA 1
ATOM 613 C C . PRO A 1 82 ? -7.518 -11.934 18.338 1.00 95.31 82 PRO A C 1
ATOM 615 O O . PRO A 1 82 ? -8.299 -12.774 17.903 1.00 95.31 82 PRO A O 1
ATOM 618 N N . ASP A 1 83 ? -7.946 -10.793 18.879 1.00 97.00 83 ASP A N 1
ATOM 619 C CA . ASP A 1 83 ? -9.345 -10.361 18.954 1.00 97.00 83 ASP A CA 1
ATOM 620 C C . ASP A 1 83 ? -9.828 -9.641 17.685 1.00 97.00 83 ASP A C 1
ATOM 622 O O . ASP A 1 83 ? -11.023 -9.360 17.566 1.00 97.00 83 ASP A O 1
ATOM 626 N N . ALA A 1 84 ? -8.924 -9.333 16.751 1.00 97.12 84 ALA A N 1
ATOM 627 C CA . ALA A 1 84 ? -9.250 -8.574 15.560 1.00 97.12 84 ALA A CA 1
ATOM 628 C C . ALA A 1 84 ? -10.183 -9.351 14.630 1.00 97.12 84 ALA A C 1
ATOM 630 O O . ALA A 1 84 ? -9.946 -10.510 14.285 1.00 97.12 84 ALA A O 1
ATOM 631 N N . ARG A 1 85 ? -11.248 -8.683 14.183 1.00 97.69 85 ARG A N 1
ATOM 632 C CA . ARG A 1 85 ? -12.211 -9.240 13.230 1.00 97.69 85 ARG A CA 1
ATOM 633 C C . ARG A 1 85 ? -12.424 -8.281 12.075 1.00 97.69 85 ARG A C 1
ATOM 635 O O . ARG A 1 85 ? -12.724 -7.105 12.287 1.00 97.69 85 ARG A O 1
ATOM 642 N N . LEU A 1 86 ? -12.317 -8.803 10.856 1.00 97.44 86 LEU A N 1
ATOM 643 C CA . LEU A 1 86 ? -12.757 -8.091 9.662 1.00 97.44 86 LEU A CA 1
ATOM 644 C C . LEU A 1 86 ? -14.284 -7.985 9.697 1.00 97.44 86 LEU A C 1
ATOM 646 O O . LEU A 1 86 ? -14.974 -8.993 9.839 1.00 97.44 86 LEU A O 1
ATOM 650 N N . LEU A 1 87 ? -14.812 -6.770 9.578 1.00 97.94 87 LEU A N 1
ATOM 651 C CA . LEU A 1 87 ? -16.259 -6.542 9.533 1.00 97.94 87 LEU A CA 1
ATOM 652 C C . LEU A 1 87 ? -16.829 -6.797 8.132 1.00 97.94 87 LEU A C 1
ATOM 654 O O . LEU A 1 87 ? -18.023 -7.049 7.983 1.00 97.94 87 LEU A O 1
ATOM 658 N N . THR A 1 88 ? -15.981 -6.737 7.103 1.00 97.94 88 THR A N 1
ATOM 659 C CA . THR A 1 88 ? -16.318 -7.049 5.712 1.00 97.94 88 THR A CA 1
ATOM 660 C C . THR A 1 88 ? -15.108 -7.661 4.999 1.00 97.94 88 THR A C 1
ATOM 662 O O . THR A 1 88 ? -13.978 -7.569 5.482 1.00 97.94 88 THR A O 1
ATOM 665 N N . ASN A 1 89 ? -15.329 -8.262 3.827 1.00 98.00 89 ASN A N 1
ATOM 666 C CA . ASN A 1 89 ? -14.225 -8.659 2.953 1.00 98.00 89 ASN A CA 1
ATOM 667 C C . ASN A 1 89 ? -13.448 -7.420 2.471 1.00 98.00 89 ASN A C 1
ATOM 669 O O . ASN A 1 89 ? -14.091 -6.416 2.133 1.00 98.00 89 ASN A O 1
ATOM 673 N N . PRO A 1 90 ? -12.105 -7.492 2.372 1.00 98.12 90 PRO A N 1
ATOM 674 C CA . PRO A 1 90 ? -11.302 -6.418 1.806 1.00 98.12 90 PRO A CA 1
ATOM 675 C C . PRO A 1 90 ? -11.801 -5.985 0.433 1.00 98.12 90 PRO A C 1
ATOM 677 O O . PRO A 1 90 ? -12.142 -6.808 -0.419 1.00 98.12 90 PRO A O 1
ATOM 680 N N . ARG A 1 91 ? -11.837 -4.672 0.220 1.00 98.31 91 ARG A N 1
ATOM 681 C CA . ARG A 1 91 ? -12.211 -4.058 -1.053 1.00 98.31 91 ARG A CA 1
ATOM 682 C C . ARG A 1 91 ? -11.035 -3.280 -1.607 1.00 98.31 91 ARG A C 1
ATOM 684 O O . ARG A 1 91 ? -10.254 -2.710 -0.847 1.00 98.31 91 ARG A O 1
ATOM 691 N N . LYS A 1 92 ? -10.934 -3.252 -2.934 1.00 98.19 92 LYS A N 1
ATOM 692 C CA . LYS A 1 92 ? -9.967 -2.417 -3.643 1.00 98.19 92 LYS A CA 1
ATOM 693 C C . LYS A 1 92 ? -10.190 -0.952 -3.262 1.00 98.19 92 LYS A C 1
ATOM 695 O O . LYS A 1 92 ? -11.314 -0.460 -3.345 1.00 98.19 92 LYS A O 1
ATOM 700 N N . VAL A 1 93 ? -9.112 -0.285 -2.869 1.00 96.69 93 VAL A N 1
ATOM 701 C CA . VAL A 1 93 ? -9.085 1.152 -2.571 1.00 96.69 93 VAL A CA 1
ATOM 702 C C . VAL A 1 93 ? -8.517 1.911 -3.758 1.00 96.69 93 VAL A C 1
ATOM 704 O O . VAL A 1 93 ? -9.125 2.859 -4.241 1.00 96.69 93 VAL A O 1
ATOM 707 N N . TRP A 1 94 ? -7.365 1.460 -4.248 1.00 94.69 94 TRP A N 1
ATOM 708 C CA . TRP A 1 94 ? -6.597 2.144 -5.278 1.00 94.69 94 TRP A CA 1
ATOM 709 C C . TRP A 1 94 ? -5.762 1.135 -6.064 1.00 94.69 94 TRP A C 1
ATOM 711 O O . TRP A 1 94 ? -5.349 0.111 -5.521 1.00 94.69 94 TRP A O 1
ATOM 721 N N . SER A 1 95 ? -5.531 1.417 -7.342 1.00 95.62 95 SER A N 1
ATOM 722 C CA . SER A 1 95 ? -4.543 0.711 -8.159 1.00 95.62 95 SER A CA 1
ATOM 723 C C . SER A 1 95 ? -3.683 1.744 -8.858 1.00 95.62 95 SER A C 1
ATOM 725 O O . SER A 1 95 ? -4.227 2.699 -9.406 1.00 95.62 95 SER A O 1
ATOM 727 N N . GLY A 1 96 ? -2.376 1.519 -8.875 1.00 91.69 96 GLY A N 1
ATOM 728 C CA . GLY A 1 96 ? -1.444 2.308 -9.666 1.00 91.69 96 GLY A CA 1
ATOM 729 C C . GLY A 1 96 ? -0.831 1.474 -10.779 1.00 91.69 96 GLY A C 1
ATOM 730 O O . GLY A 1 96 ? -0.769 0.244 -10.698 1.00 91.69 96 GLY A O 1
ATOM 731 N N . CYS A 1 97 ? -0.389 2.174 -11.816 1.00 87.75 97 CYS A N 1
ATOM 732 C CA . CYS A 1 97 ? 0.403 1.634 -12.906 1.00 87.75 97 CYS A CA 1
ATOM 733 C C . CYS A 1 97 ? 1.714 2.422 -12.965 1.00 87.75 97 CYS A C 1
ATOM 735 O O . CYS A 1 97 ? 1.720 3.636 -12.761 1.00 87.75 97 CYS A O 1
ATOM 737 N N . CYS A 1 98 ? 2.821 1.725 -13.196 1.00 75.38 98 CYS A N 1
ATOM 738 C CA . CYS A 1 98 ? 4.156 2.313 -13.283 1.00 75.38 98 CYS A CA 1
ATOM 739 C C . CYS A 1 98 ? 4.575 2.604 -14.736 1.00 75.38 98 CYS A C 1
ATOM 741 O O . CYS A 1 98 ? 5.730 2.952 -14.979 1.00 75.38 98 CYS A O 1
ATOM 743 N N . ASP A 1 99 ? 3.645 2.462 -15.691 1.00 65.81 99 ASP A N 1
ATOM 744 C CA . ASP A 1 99 ? 3.873 2.723 -17.117 1.00 65.81 99 ASP A CA 1
ATOM 745 C C . ASP A 1 99 ? 3.522 4.145 -17.579 1.00 65.81 99 ASP A C 1
ATOM 747 O O . ASP A 1 99 ? 3.834 4.490 -18.721 1.00 65.81 99 ASP A O 1
ATOM 751 N N . THR A 1 100 ? 2.887 4.958 -16.728 1.00 54.00 100 THR A N 1
ATOM 752 C CA . THR A 1 100 ? 2.488 6.346 -17.036 1.00 54.00 100 THR A CA 1
ATOM 753 C C . THR A 1 100 ? 3.546 7.369 -16.671 1.00 54.00 100 THR A C 1
ATOM 755 O O . THR A 1 100 ? 4.055 7.282 -15.529 1.00 54.00 100 THR A O 1
#

pLDDT: mean 90.46, std 9.46, range [49.84, 98.31]

Foldseek 3Di:
DPAADQEAEDDQQDPQGCPSPLQPVLLVCCVVHHDPDDPRNRYYVPQKDWGWDFDKDDPVVVVVCVVVVHDPPDDDDDDDDPRIDGPDPIDTDDMDGNPD

Radius of gyration: 19.01 Å; chains: 1; bounding box: 44×22×58 Å

Sequence (100 aa):
AVGRCDVIVAELLGSFADNEFMCAITGTVRALFLDPGEGANNIVIPDQFTAYAAPVTSPLMYETLLRLKRPLDAPYICSLTPDARLLTNPRKVWSGCCDT